Protein AF-A0A3T0I766-F1 (afdb_monomer_lite)

Secondary structure (DSSP, 8-state):
-------GGGBTTEEEEEETTEEEEEETTT-SB--TT---TT--B-HHHHHHHHHHHTTS----------------

Foldseek 3Di:
DPPPPQWPLQAPQWDWDQDPVGIWIDGNVVGDTDDRGDGDPPGDGDPVVVVVSVVVVVPDDDDDDDDDPPPDPPDD

Structure (mmCIF, N/CA/C/O backbone):
data_AF-A0A3T0I766-F1
#
_entry.id   AF-A0A3T0I766-F1
#
loop_
_atom_site.group_PDB
_atom_site.id
_atom_site.type_symbol
_atom_site.label_atom_id
_atom_site.label_alt_id
_atom_site.label_comp_id
_atom_site.label_asym_id
_atom_site.label_entity_id
_atom_site.label_seq_id
_atom_site.pdbx_PDB_ins_code
_atom_site.Cartn_x
_atom_site.Cartn_y
_atom_site.Cartn_z
_atom_site.occupancy
_atom_site.B_iso_or_equiv
_atom_site.auth_seq_id
_atom_site.auth_comp_id
_atom_site.auth_asym_id
_atom_site.auth_atom_id
_atom_site.pdbx_PDB_model_num
ATOM 1 N N . MET A 1 1 ? 25.841 -2.460 1.700 1.00 41.66 1 MET A N 1
ATOM 2 C CA . MET A 1 1 ? 24.721 -2.965 2.526 1.00 41.66 1 MET A CA 1
ATOM 3 C C . MET A 1 1 ? 23.496 -3.130 1.643 1.00 41.66 1 MET A C 1
ATOM 5 O O . MET A 1 1 ? 22.951 -2.126 1.194 1.00 41.66 1 MET A O 1
ATOM 9 N N . MET A 1 2 ? 23.092 -4.367 1.344 1.00 47.62 2 MET A N 1
ATOM 10 C CA . MET A 1 2 ? 21.785 -4.618 0.730 1.00 47.62 2 MET A CA 1
ATOM 11 C C . MET A 1 2 ? 20.725 -4.307 1.777 1.00 47.62 2 MET A C 1
ATOM 13 O O . MET A 1 2 ? 20.680 -4.927 2.832 1.00 47.62 2 MET A O 1
ATOM 17 N N . LYS A 1 3 ? 19.925 -3.273 1.521 1.00 56.28 3 LYS A N 1
ATOM 18 C CA . LYS A 1 3 ? 18.710 -3.045 2.295 1.00 56.28 3 LYS A CA 1
ATOM 19 C C . LYS A 1 3 ? 17.780 -4.194 1.934 1.00 56.28 3 LYS A C 1
ATOM 21 O O . LYS A 1 3 ? 17.357 -4.283 0.784 1.00 56.28 3 LYS A O 1
ATOM 26 N N . ASP A 1 4 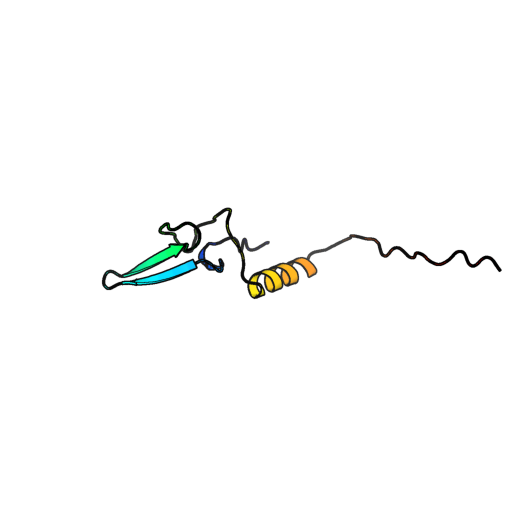? 17.507 -5.084 2.878 1.00 62.28 4 ASP A N 1
ATOM 27 C CA . ASP A 1 4 ? 16.522 -6.143 2.687 1.00 62.28 4 ASP A CA 1
ATOM 28 C C . ASP A 1 4 ? 15.146 -5.494 2.505 1.00 62.28 4 ASP A C 1
ATOM 30 O O . ASP A 1 4 ? 14.434 -5.209 3.465 1.00 62.28 4 ASP A O 1
ATOM 34 N N . PHE A 1 5 ? 14.755 -5.240 1.256 1.00 65.94 5 PHE A N 1
ATOM 35 C CA . PHE A 1 5 ? 13.431 -4.707 0.913 1.00 65.94 5 PHE A CA 1
ATOM 36 C C . PHE A 1 5 ? 12.315 -5.754 1.059 1.00 65.94 5 PHE A C 1
ATOM 38 O O . PHE A 1 5 ? 11.165 -5.490 0.703 1.00 65.94 5 PHE A O 1
ATOM 45 N N . HIS A 1 6 ? 12.648 -6.934 1.589 1.00 70.81 6 HIS A N 1
ATOM 46 C CA . HIS A 1 6 ? 11.758 -8.067 1.799 1.00 70.81 6 HIS A CA 1
ATOM 47 C C . HIS A 1 6 ? 10.865 -7.836 3.020 1.00 70.81 6 HIS A C 1
ATOM 49 O O . HIS A 1 6 ? 11.029 -8.469 4.056 1.00 70.81 6 HIS A O 1
ATOM 55 N N . CYS A 1 7 ? 9.925 -6.903 2.908 1.00 73.25 7 CYS A N 1
ATOM 56 C CA . CYS A 1 7 ? 8.915 -6.640 3.926 1.00 73.25 7 CYS A CA 1
ATOM 57 C C . CYS A 1 7 ? 7.510 -6.655 3.320 1.00 73.25 7 CYS A C 1
ATOM 59 O O . CYS A 1 7 ? 7.298 -6.338 2.149 1.00 73.25 7 CYS A O 1
ATOM 61 N N . CYS A 1 8 ? 6.515 -7.036 4.117 1.00 79.56 8 CYS A N 1
ATOM 62 C CA . CYS A 1 8 ? 5.141 -7.144 3.648 1.00 79.56 8 CYS A CA 1
ATOM 63 C C . CYS A 1 8 ? 4.609 -5.782 3.183 1.00 79.56 8 CYS A C 1
ATOM 65 O O . CYS A 1 8 ? 3.855 -5.741 2.221 1.00 79.56 8 CYS A O 1
ATOM 67 N N . ALA A 1 9 ? 5.072 -4.675 3.773 1.00 76.69 9 ALA A N 1
ATOM 68 C CA . ALA A 1 9 ? 4.693 -3.320 3.369 1.00 76.69 9 ALA A CA 1
ATOM 69 C C . ALA A 1 9 ? 5.060 -2.964 1.911 1.00 76.69 9 ALA A C 1
ATOM 71 O O . ALA A 1 9 ? 4.389 -2.137 1.298 1.00 76.69 9 ALA A O 1
ATOM 72 N N . THR A 1 10 ? 6.099 -3.578 1.332 1.00 78.31 10 THR A N 1
ATOM 73 C CA . THR A 1 10 ? 6.486 -3.370 -0.080 1.00 78.31 10 THR A CA 1
ATOM 74 C C . THR A 1 10 ? 5.810 -4.358 -1.033 1.00 78.31 10 THR A C 1
ATOM 76 O O . THR A 1 10 ? 5.967 -4.254 -2.254 1.00 78.31 10 THR A O 1
ATOM 79 N N . CYS A 1 11 ? 5.042 -5.310 -0.497 1.00 81.62 11 CYS A N 1
ATOM 80 C CA . CYS A 1 11 ? 4.321 -6.302 -1.278 1.00 81.62 11 CYS A CA 1
ATOM 81 C C . CYS A 1 11 ? 3.117 -5.670 -1.979 1.00 81.62 11 CYS A C 1
ATOM 83 O O . CYS A 1 11 ? 2.366 -4.885 -1.400 1.00 81.62 11 CYS A O 1
ATOM 85 N N . ARG A 1 12 ? 2.862 -6.080 -3.223 1.00 83.94 12 ARG A N 1
ATOM 86 C CA . ARG A 1 12 ? 1.671 -5.640 -3.968 1.00 83.94 12 ARG A CA 1
ATOM 87 C C . ARG A 1 12 ? 0.339 -6.098 -3.359 1.00 83.94 12 ARG A C 1
ATOM 89 O O . ARG A 1 12 ? -0.690 -5.539 -3.711 1.00 83.94 12 ARG A O 1
ATOM 96 N N . HIS A 1 13 ? 0.363 -7.125 -2.508 1.00 85.75 13 HIS A N 1
ATOM 97 C CA . HIS A 1 13 ? -0.819 -7.739 -1.889 1.00 85.75 13 HIS A CA 1
ATOM 98 C C . HIS A 1 13 ? -1.111 -7.219 -0.474 1.00 85.75 13 HIS A C 1
ATOM 100 O O . HIS A 1 13 ? -1.998 -7.744 0.198 1.00 85.75 13 HIS A O 1
ATOM 106 N N . PHE A 1 14 ? -0.333 -6.245 -0.004 1.00 85.88 14 PHE A N 1
ATOM 107 C CA . PHE A 1 14 ? -0.530 -5.620 1.295 1.00 85.88 14 PHE A CA 1
ATOM 108 C C . PHE A 1 14 ? -1.726 -4.675 1.250 1.00 85.88 14 PHE A C 1
ATOM 110 O O . PHE A 1 14 ? -1.744 -3.752 0.435 1.00 85.88 14 PHE A O 1
ATOM 117 N N . ASN A 1 15 ? -2.694 -4.906 2.135 1.00 87.75 15 ASN A N 1
ATOM 118 C CA . ASN A 1 15 ? -3.863 -4.057 2.294 1.00 87.75 15 ASN A CA 1
ATOM 119 C C . ASN A 1 15 ? -3.953 -3.491 3.708 1.00 87.75 15 ASN A C 1
ATOM 121 O O . ASN A 1 15 ? -3.558 -4.125 4.690 1.00 87.75 15 ASN A O 1
ATOM 125 N N . VAL A 1 16 ? -4.463 -2.262 3.770 1.00 89.25 16 VAL A N 1
ATOM 126 C CA . VAL A 1 16 ? -4.651 -1.505 5.004 1.00 89.25 16 VAL A CA 1
ATOM 127 C C . VAL A 1 16 ? -6.127 -1.190 5.134 1.00 89.25 16 VAL A C 1
ATOM 129 O O . VAL A 1 16 ? -6.680 -0.451 4.321 1.00 89.25 16 VAL A O 1
ATOM 132 N N . GLU A 1 17 ? -6.742 -1.729 6.173 1.00 89.81 17 GLU A N 1
ATOM 133 C CA . GLU A 1 17 ? -8.118 -1.440 6.532 1.00 89.81 17 GLU A CA 1
ATOM 134 C C . GLU A 1 17 ? -8.135 -0.443 7.681 1.00 89.81 17 GLU A C 1
ATOM 136 O O . GLU A 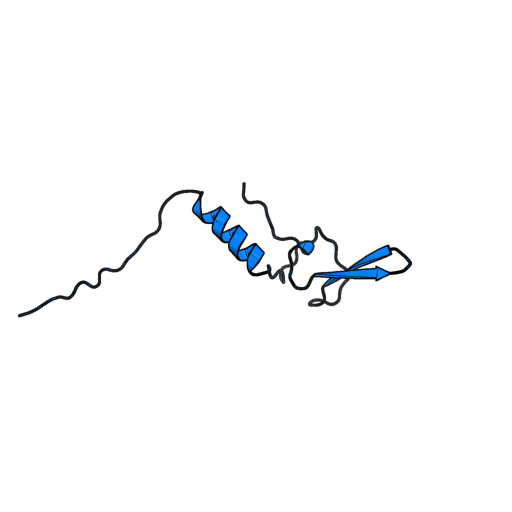1 17 ? -7.576 -0.686 8.751 1.00 89.81 17 GLU A O 1
ATOM 141 N N . LYS A 1 18 ? -8.763 0.709 7.459 1.00 90.06 18 LYS A N 1
ATOM 142 C CA . LYS A 1 18 ? -8.982 1.692 8.518 1.00 90.06 18 LYS A CA 1
ATOM 143 C C . LYS A 1 18 ? -10.333 1.396 9.147 1.00 90.06 18 LYS A C 1
ATOM 145 O O . LYS A 1 18 ? -11.365 1.666 8.543 1.00 90.06 18 LYS A O 1
ATOM 150 N N . THR A 1 19 ? -10.303 0.826 10.339 1.00 89.62 19 THR A N 1
ATOM 151 C CA . THR A 1 19 ? -11.491 0.518 11.137 1.00 89.62 19 THR A CA 1
ATOM 152 C C . THR A 1 19 ? -11.653 1.552 12.250 1.00 89.62 19 THR A C 1
ATOM 154 O O . THR A 1 19 ? -10.719 2.301 12.544 1.00 89.62 19 THR A O 1
ATOM 157 N N . ALA A 1 20 ? -12.823 1.590 12.894 1.00 90.62 20 ALA A N 1
ATOM 158 C CA . ALA A 1 20 ? -13.074 2.479 14.032 1.00 90.62 20 ALA A CA 1
ATOM 159 C C . ALA A 1 20 ? -12.133 2.206 15.227 1.00 90.62 20 ALA A C 1
ATOM 161 O O . ALA A 1 20 ? -11.837 3.113 15.998 1.00 90.62 20 ALA A O 1
ATOM 162 N N . GLU A 1 21 ? -11.631 0.974 15.344 1.00 87.06 21 GLU A N 1
ATOM 163 C CA . GLU A 1 21 ? -10.702 0.528 16.392 1.00 87.06 21 GLU A CA 1
ATOM 164 C C . GLU A 1 21 ? -9.232 0.843 16.060 1.00 87.06 21 GLU A C 1
ATOM 166 O O . GLU A 1 21 ? -8.373 0.820 16.939 1.00 87.06 21 GLU A O 1
ATOM 171 N N . GLY A 1 22 ? -8.922 1.139 14.792 1.00 88.44 22 GLY A N 1
ATOM 172 C CA . GLY A 1 22 ? -7.567 1.421 14.329 1.00 88.44 22 GLY A CA 1
ATOM 173 C C . GLY A 1 22 ? -7.271 0.899 12.923 1.00 88.44 22 GLY A C 1
ATOM 174 O O . GLY A 1 22 ? -8.155 0.470 12.177 1.00 88.44 22 GLY A O 1
ATOM 175 N N . ALA A 1 23 ? -5.995 0.944 12.543 1.00 88.94 23 ALA A N 1
ATOM 176 C CA . ALA A 1 23 ? -5.523 0.406 11.271 1.00 88.94 23 ALA A CA 1
ATOM 177 C C . ALA A 1 23 ? -5.211 -1.093 11.405 1.00 88.94 23 ALA A C 1
ATOM 179 O O . ALA A 1 23 ? -4.268 -1.465 12.107 1.00 88.94 23 ALA A O 1
ATOM 180 N N . LYS A 1 24 ? -5.971 -1.936 10.702 1.00 88.31 24 LYS A N 1
ATOM 181 C CA . LYS A 1 24 ? -5.668 -3.358 10.522 1.00 88.31 24 LYS A CA 1
ATOM 182 C C . LYS A 1 24 ? -4.925 -3.557 9.213 1.00 88.31 24 LYS A C 1
ATOM 184 O O . LYS A 1 24 ? -5.196 -2.901 8.206 1.00 88.31 24 LYS A O 1
ATOM 189 N N . TYR A 1 25 ? -3.964 -4.464 9.229 1.00 89.25 25 TYR A N 1
ATOM 190 C CA . TYR A 1 25 ? -3.152 -4.773 8.063 1.00 89.25 25 TYR A CA 1
ATOM 191 C C . TYR A 1 25 ? -3.346 -6.239 7.733 1.00 89.25 25 TYR A C 1
ATOM 193 O O . TYR A 1 25 ? -3.203 -7.092 8.603 1.00 89.25 25 TYR A O 1
ATOM 201 N N . PHE A 1 26 ? -3.630 -6.556 6.478 1.00 90.19 26 PHE A N 1
ATOM 202 C CA . PHE A 1 26 ? -3.829 -7.940 6.064 1.00 90.19 26 PHE A CA 1
ATOM 203 C C . PHE A 1 26 ? -3.246 -8.191 4.675 1.00 90.19 26 PHE A C 1
ATOM 205 O O . PHE A 1 26 ? -3.012 -7.276 3.879 1.00 90.19 26 PHE A O 1
ATOM 212 N N . CYS A 1 27 ? -2.948 -9.457 4.396 1.00 86.31 27 CYS A N 1
ATOM 213 C CA . CYS A 1 27 ? -2.453 -9.888 3.098 1.00 86.31 27 CYS A CA 1
ATOM 214 C C . CYS A 1 27 ? -3.608 -10.470 2.286 1.00 86.31 27 CYS A C 1
ATOM 216 O O . CYS A 1 27 ? -4.086 -11.552 2.609 1.00 86.31 27 CYS A O 1
ATOM 218 N N . SER A 1 28 ? -4.009 -9.831 1.186 1.00 84.62 28 SER A N 1
ATOM 219 C CA . SER A 1 28 ? -5.100 -10.357 0.344 1.00 84.62 28 SER A CA 1
ATOM 220 C C . SER A 1 28 ? -4.772 -11.668 -0.359 1.00 84.62 28 SER A C 1
ATOM 222 O O . SER A 1 28 ? -5.674 -12.343 -0.835 1.00 84.62 28 SER A O 1
ATOM 224 N N . ARG A 1 29 ? -3.490 -12.037 -0.443 1.00 84.12 29 ARG A N 1
ATOM 225 C CA . ARG A 1 29 ? -3.076 -13.316 -1.025 1.00 84.12 29 ARG A CA 1
ATOM 226 C C . ARG A 1 29 ? -3.258 -14.479 -0.055 1.00 84.12 29 ARG A C 1
ATOM 228 O O . ARG A 1 29 ? -3.648 -15.556 -0.480 1.00 84.12 29 ARG A O 1
ATOM 235 N N . LEU A 1 30 ? -2.894 -14.273 1.209 1.00 83.50 30 LEU A N 1
ATOM 236 C CA . LEU A 1 30 ? -2.922 -15.330 2.221 1.00 83.50 30 LEU A CA 1
ATOM 237 C C . LEU A 1 30 ? -4.211 -15.300 3.054 1.00 83.50 30 LEU A C 1
ATOM 239 O O . LEU A 1 30 ? -4.575 -16.320 3.615 1.00 83.50 30 LEU A O 1
ATOM 243 N N . GLY A 1 31 ? -4.889 -14.152 3.134 1.00 85.25 31 GLY A N 1
ATOM 244 C CA . GLY A 1 31 ? -6.105 -13.969 3.928 1.00 85.25 31 GLY A CA 1
ATOM 245 C C . GLY A 1 31 ? -5.865 -13.768 5.426 1.00 85.25 31 GLY A C 1
ATOM 246 O O . GLY A 1 31 ? -6.819 -13.803 6.190 1.00 85.25 31 GLY A O 1
ATOM 247 N N . TYR A 1 32 ? -4.617 -13.550 5.857 1.00 84.88 32 TYR A N 1
ATOM 248 C CA . TYR A 1 32 ? -4.271 -13.375 7.273 1.00 84.88 32 TYR A CA 1
ATOM 249 C C . TYR A 1 32 ? -3.881 -11.938 7.604 1.00 84.88 32 TYR A C 1
ATOM 251 O O . TYR A 1 32 ? -3.330 -11.207 6.767 1.00 84.88 32 TYR A O 1
ATOM 259 N N . GLU A 1 33 ? -4.121 -11.572 8.862 1.00 86.31 33 GLU A N 1
ATOM 260 C CA . GLU A 1 33 ? -3.626 -10.337 9.456 1.00 86.31 33 GLU A CA 1
ATOM 261 C C . GLU A 1 33 ? -2.087 -10.358 9.472 1.00 86.31 33 GLU A C 1
ATOM 263 O O . GLU A 1 33 ? -1.445 -11.356 9.805 1.00 86.31 33 GLU A O 1
ATOM 268 N N . THR A 1 34 ? -1.480 -9.267 9.024 1.00 85.00 34 THR A N 1
ATOM 269 C CA . THR A 1 34 ? -0.036 -9.143 8.818 1.00 85.00 34 THR A CA 1
ATOM 270 C C . THR A 1 34 ? 0.487 -7.881 9.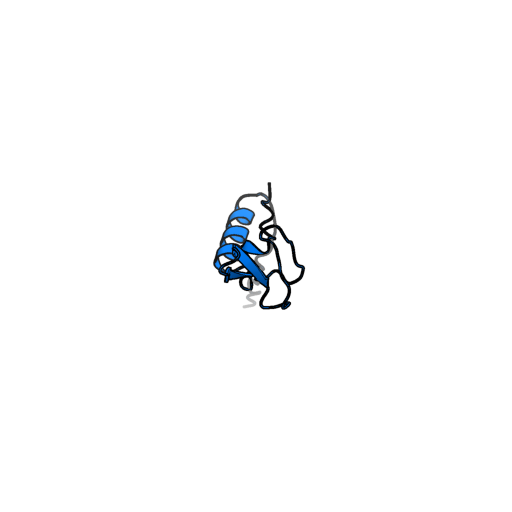488 1.00 85.00 34 THR A C 1
ATOM 272 O O . THR A 1 34 ? -0.278 -7.032 9.924 1.00 85.00 34 THR A O 1
ATOM 275 N N . LYS A 1 35 ? 1.806 -7.725 9.585 1.00 83.38 35 LYS A N 1
ATOM 276 C CA . LYS A 1 35 ? 2.432 -6.479 10.036 1.00 83.38 35 LYS A CA 1
ATOM 277 C C . LYS A 1 35 ? 3.397 -5.969 8.978 1.00 83.38 35 LYS A C 1
ATOM 279 O O . LYS A 1 35 ? 3.953 -6.727 8.186 1.00 83.38 35 LYS A O 1
ATOM 284 N N . THR A 1 36 ? 3.633 -4.663 8.981 1.00 79.31 36 THR A N 1
ATOM 285 C CA . THR A 1 36 ? 4.506 -3.977 8.012 1.00 79.31 36 THR A CA 1
ATOM 286 C C . THR A 1 36 ? 5.932 -4.540 7.964 1.00 79.31 36 THR A C 1
ATOM 288 O O . THR A 1 36 ? 6.558 -4.524 6.906 1.00 79.31 36 THR A O 1
ATOM 291 N N . HIS A 1 37 ? 6.420 -5.087 9.081 1.00 80.12 37 HIS A N 1
ATOM 292 C CA . HIS A 1 37 ? 7.756 -5.671 9.231 1.00 80.12 37 HIS A CA 1
ATOM 293 C C . HIS A 1 37 ? 7.831 -7.181 8.939 1.00 80.12 37 HIS A C 1
ATOM 295 O O . HIS A 1 37 ? 8.913 -7.759 9.025 1.00 80.12 37 HIS A O 1
ATOM 301 N N . TYR A 1 38 ? 6.718 -7.843 8.610 1.00 81.44 38 TYR A N 1
ATOM 302 C CA . TYR A 1 38 ? 6.723 -9.287 8.358 1.00 81.44 38 TYR A CA 1
ATOM 303 C C . TYR A 1 38 ? 7.352 -9.623 7.009 1.00 81.44 38 TYR A C 1
ATOM 305 O O . TYR A 1 38 ? 7.204 -8.880 6.038 1.00 81.44 38 TYR A O 1
ATOM 313 N N . LYS A 1 39 ? 8.032 -10.770 6.941 1.00 77.88 39 LYS A N 1
ATOM 314 C CA . LYS A 1 39 ? 8.655 -11.294 5.723 1.00 77.88 39 LYS A CA 1
ATOM 315 C C . LYS A 1 39 ? 7.935 -12.577 5.324 1.00 77.88 39 LYS A C 1
ATOM 317 O O . LYS A 1 39 ? 8.028 -13.576 6.026 1.00 77.88 39 LYS A O 1
ATOM 322 N N . PHE A 1 40 ? 7.192 -12.547 4.221 1.00 74.06 40 PHE A N 1
ATOM 323 C CA . PHE A 1 40 ? 6.518 -13.739 3.699 1.00 74.06 40 PHE A CA 1
ATOM 324 C C . PHE A 1 40 ? 7.294 -14.332 2.531 1.00 74.06 40 PHE A C 1
ATOM 326 O O . PHE A 1 40 ? 7.846 -13.598 1.713 1.00 74.06 40 PHE A O 1
ATOM 333 N N . ASN A 1 41 ? 7.234 -15.655 2.385 1.00 72.69 41 ASN A N 1
ATOM 334 C CA . ASN A 1 41 ? 7.779 -16.344 1.211 1.00 72.69 41 ASN A CA 1
ATOM 335 C C . ASN A 1 41 ? 7.008 -16.004 -0.073 1.00 72.69 41 ASN A C 1
ATOM 337 O O . ASN A 1 41 ? 7.570 -16.032 -1.159 1.00 72.69 41 ASN A O 1
ATOM 341 N N . CYS A 1 42 ? 5.735 -15.609 0.037 1.00 76.56 42 CYS A N 1
ATOM 342 C CA . CYS A 1 42 ? 4.927 -15.160 -1.099 1.00 76.56 42 CYS A CA 1
ATOM 343 C C . CYS A 1 42 ? 5.165 -13.686 -1.487 1.00 76.56 42 CYS A C 1
ATOM 345 O O . CYS A 1 42 ? 4.317 -13.080 -2.150 1.00 76.56 42 CYS A O 1
ATOM 347 N N . TRP A 1 43 ? 6.245 -13.069 -1.000 1.00 77.88 43 TRP A N 1
ATOM 348 C CA . TRP A 1 43 ? 6.534 -11.660 -1.239 1.00 77.88 43 TRP A CA 1
ATOM 349 C C . TRP A 1 43 ? 6.756 -11.396 -2.729 1.00 77.88 43 TRP A C 1
ATOM 351 O O . TRP A 1 43 ? 7.627 -11.984 -3.362 1.00 77.88 43 TRP A O 1
ATOM 361 N N . SER A 1 44 ? 5.939 -10.499 -3.281 1.00 77.19 44 SER A N 1
ATOM 362 C CA . SER A 1 44 ? 5.999 -10.088 -4.680 1.00 77.19 44 SER A CA 1
ATOM 363 C C . SER A 1 44 ? 6.145 -8.563 -4.731 1.00 77.19 44 SER A C 1
ATOM 365 O O . SER A 1 44 ? 5.162 -7.846 -4.471 1.00 77.19 44 SER A O 1
ATOM 367 N N . PRO A 1 45 ? 7.365 -8.047 -4.981 1.00 75.50 45 PRO A N 1
ATOM 368 C CA . PRO A 1 45 ? 7.602 -6.614 -5.059 1.00 75.50 45 PRO A CA 1
ATOM 369 C C . PRO A 1 45 ? 6.863 -6.017 -6.254 1.00 75.50 45 PRO A C 1
ATOM 371 O O . PRO A 1 45 ? 6.725 -6.640 -7.308 1.00 75.50 45 PRO A O 1
ATOM 374 N N . LYS A 1 46 ? 6.412 -4.767 -6.112 1.00 73.38 46 LYS A N 1
ATOM 375 C CA . LYS A 1 46 ? 5.938 -3.989 -7.264 1.00 73.38 46 LYS A CA 1
ATOM 376 C C . LYS A 1 46 ? 7.091 -3.758 -8.239 1.00 73.38 46 LYS A C 1
ATOM 378 O O . LYS A 1 46 ? 8.243 -3.637 -7.828 1.00 73.38 46 LYS A O 1
ATOM 383 N N . GLU A 1 47 ? 6.770 -3.603 -9.518 1.00 77.50 47 GLU A N 1
ATOM 384 C CA . GLU A 1 47 ? 7.759 -3.397 -10.583 1.00 77.50 47 GLU A CA 1
ATOM 385 C C . GLU A 1 47 ? 8.711 -2.221 -10.291 1.00 77.50 47 GLU A C 1
ATOM 387 O O . GLU A 1 47 ? 9.914 -2.313 -10.512 1.00 77.50 47 GLU A O 1
ATOM 392 N N . ASN A 1 48 ? 8.200 -1.146 -9.684 1.00 75.31 48 ASN A N 1
ATOM 393 C CA . ASN A 1 48 ? 9.010 -0.001 -9.257 1.00 75.31 48 ASN A CA 1
ATOM 394 C C . ASN A 1 48 ? 10.052 -0.376 -8.189 1.00 75.31 48 ASN A C 1
ATOM 396 O O . ASN A 1 48 ? 11.181 0.104 -8.235 1.00 75.31 48 ASN A O 1
ATOM 400 N N . VAL A 1 49 ? 9.699 -1.258 -7.250 1.00 75.06 49 VAL A N 1
ATOM 401 C CA . VAL A 1 49 ? 10.617 -1.766 -6.218 1.00 75.06 49 VAL A CA 1
ATOM 402 C C . VAL A 1 49 ? 11.651 -2.693 -6.854 1.00 75.06 49 VAL A C 1
ATOM 404 O O . VAL A 1 49 ? 12.837 -2.547 -6.580 1.00 75.06 49 VAL A O 1
ATOM 407 N N . ALA A 1 50 ? 11.234 -3.568 -7.774 1.00 73.75 50 ALA A N 1
ATOM 408 C CA . ALA A 1 50 ? 12.149 -4.423 -8.531 1.00 73.75 50 ALA A CA 1
ATOM 409 C C . ALA A 1 50 ? 13.165 -3.598 -9.346 1.00 73.75 50 ALA A C 1
ATOM 411 O O . ALA A 1 50 ? 14.360 -3.886 -9.315 1.00 73.75 50 ALA A O 1
ATOM 412 N N . LYS A 1 51 ? 12.724 -2.512 -9.998 1.00 77.88 51 LYS A N 1
ATOM 413 C CA . LYS A 1 51 ? 13.602 -1.564 -10.709 1.00 77.88 51 LYS A CA 1
ATOM 414 C C . LYS A 1 51 ? 14.606 -0.895 -9.770 1.00 77.88 51 LYS A C 1
ATOM 416 O O . LYS A 1 51 ? 15.775 -0.782 -10.124 1.00 77.88 51 LYS A O 1
ATOM 421 N N . LEU A 1 52 ? 14.183 -0.481 -8.575 1.00 74.06 52 LEU A N 1
ATOM 422 C CA . LEU A 1 52 ? 15.071 0.106 -7.563 1.00 74.06 52 LEU A CA 1
ATOM 4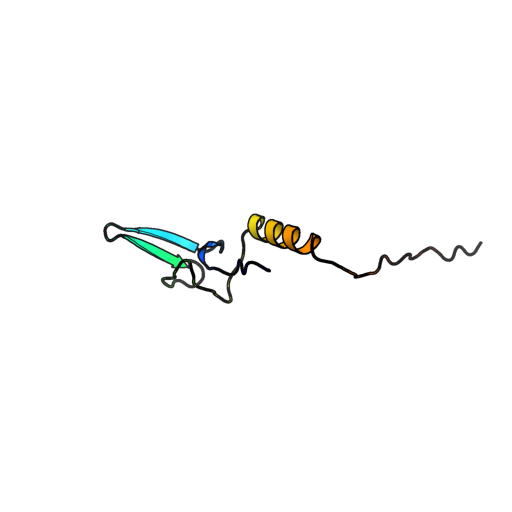23 C C . LEU A 1 52 ? 16.102 -0.901 -7.036 1.00 74.06 52 LEU A C 1
ATOM 425 O O . LEU A 1 52 ? 17.262 -0.535 -6.853 1.00 74.06 52 LEU A O 1
ATOM 429 N N . MET A 1 53 ? 15.708 -2.164 -6.852 1.00 72.12 53 MET A N 1
ATOM 430 C CA . MET A 1 53 ? 16.631 -3.241 -6.483 1.00 72.12 53 MET A CA 1
ATOM 431 C C . MET A 1 53 ? 17.672 -3.468 -7.583 1.00 72.12 53 MET A C 1
ATOM 433 O O . MET A 1 53 ? 18.866 -3.479 -7.294 1.00 72.12 53 MET A O 1
ATOM 437 N N . ASN A 1 54 ? 17.243 -3.529 -8.847 1.00 66.38 54 ASN A N 1
ATOM 438 C CA . ASN A 1 54 ? 18.142 -3.685 -9.993 1.00 66.38 54 ASN A CA 1
ATOM 439 C C . ASN A 1 54 ? 19.122 -2.502 -10.136 1.00 66.38 54 ASN A C 1
ATOM 441 O O . ASN A 1 54 ? 20.307 -2.682 -10.409 1.00 66.38 54 ASN A O 1
ATOM 445 N N . LYS A 1 55 ? 18.657 -1.277 -9.853 1.00 64.31 55 LYS A N 1
ATOM 446 C CA . LYS A 1 55 ? 19.494 -0.064 -9.853 1.00 64.31 55 LYS A CA 1
ATOM 447 C C . LYS A 1 55 ? 20.552 -0.056 -8.743 1.00 64.31 55 LYS A C 1
ATOM 449 O O . LYS A 1 55 ? 21.599 0.561 -8.910 1.00 64.31 55 LYS A O 1
ATOM 454 N N . GLY A 1 56 ? 20.284 -0.724 -7.619 1.00 56.09 56 GLY A N 1
ATOM 455 C CA . GLY A 1 56 ? 21.248 -0.911 -6.533 1.00 56.09 56 GLY A CA 1
ATOM 456 C C . GLY A 1 56 ? 22.317 -1.964 -6.841 1.00 56.09 56 GLY A C 1
ATOM 457 O O . GLY A 1 56 ? 23.446 -1.830 -6.374 1.00 56.09 56 GLY A O 1
ATOM 458 N N . ILE A 1 57 ? 21.986 -2.971 -7.657 1.00 56.44 57 ILE A N 1
ATOM 459 C CA . ILE A 1 57 ? 22.913 -4.041 -8.061 1.00 56.44 57 ILE A CA 1
ATOM 460 C C . ILE A 1 57 ? 23.978 -3.508 -9.032 1.00 56.44 57 ILE A C 1
ATOM 462 O O . ILE A 1 57 ? 25.144 -3.872 -8.910 1.00 56.44 57 ILE A O 1
ATOM 466 N N . SER A 1 58 ? 23.637 -2.563 -9.917 1.00 50.66 58 SER A N 1
ATOM 467 C CA . SER A 1 58 ? 24.577 -2.063 -10.938 1.00 50.66 58 SER A CA 1
ATOM 468 C C . SER A 1 58 ? 25.772 -1.250 -10.405 1.00 50.66 58 SER A C 1
ATOM 470 O O . SER A 1 58 ? 26.634 -0.876 -11.198 1.00 50.66 58 SER A O 1
ATOM 472 N N . LYS A 1 59 ? 25.842 -0.931 -9.104 1.00 51.03 59 LYS A N 1
ATOM 473 C CA . LYS A 1 59 ? 26.945 -0.134 -8.531 1.00 51.03 59 LYS A CA 1
ATOM 474 C C . LYS A 1 59 ? 27.900 -0.917 -7.630 1.00 51.03 59 LYS A C 1
ATOM 476 O O . LYS A 1 59 ? 28.817 -0.310 -7.087 1.00 51.03 59 LYS A O 1
ATOM 481 N N . ASN A 1 60 ? 27.729 -2.232 -7.482 1.00 44.69 60 ASN A N 1
ATOM 482 C CA . ASN A 1 60 ? 28.644 -3.054 -6.691 1.00 44.69 60 ASN A CA 1
ATOM 483 C C . ASN A 1 60 ? 29.294 -4.151 -7.550 1.00 44.69 60 ASN A C 1
ATOM 485 O O . ASN A 1 60 ? 28.858 -5.291 -7.531 1.00 44.69 60 ASN A O 1
ATOM 489 N N . ASN A 1 61 ? 30.340 -3.736 -8.272 1.00 51.59 61 ASN A N 1
ATOM 490 C CA . ASN A 1 61 ? 31.553 -4.476 -8.635 1.00 51.59 61 ASN A CA 1
ATOM 491 C C . ASN A 1 61 ? 31.474 -5.847 -9.348 1.00 51.59 61 ASN A C 1
ATOM 493 O O . ASN A 1 61 ? 31.015 -6.837 -8.797 1.00 51.59 61 ASN A O 1
ATOM 497 N N . ASN A 1 62 ? 32.195 -5.883 -10.478 1.00 50.03 62 ASN A N 1
ATOM 498 C CA . ASN A 1 62 ? 33.000 -6.996 -10.998 1.00 50.03 62 ASN A CA 1
ATOM 499 C C . ASN A 1 62 ? 32.287 -8.233 -11.579 1.00 50.03 62 ASN A C 1
ATOM 501 O O . ASN A 1 62 ? 31.953 -9.169 -10.867 1.00 50.03 62 ASN A O 1
ATOM 505 N N . GLY A 1 63 ? 32.262 -8.278 -12.919 1.00 52.84 63 GLY A N 1
ATOM 506 C CA . GLY A 1 63 ? 32.546 -9.488 -13.700 1.00 52.84 63 GLY A CA 1
ATOM 507 C C . GLY A 1 63 ? 31.422 -10.513 -13.872 1.00 52.84 63 GLY A C 1
ATOM 508 O O . GLY A 1 63 ? 31.224 -11.357 -13.013 1.00 52.84 63 GLY A 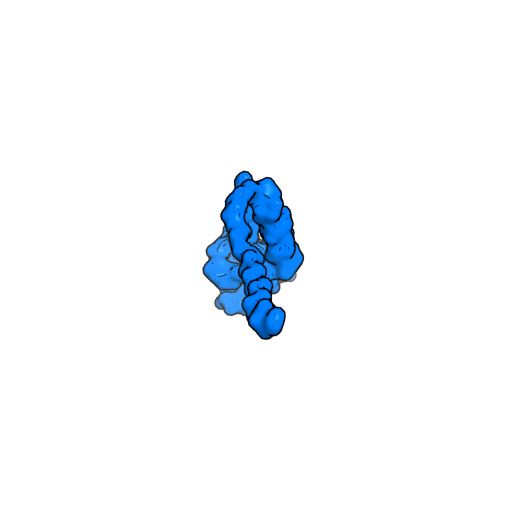O 1
ATOM 509 N N . LEU A 1 64 ? 30.776 -10.484 -15.042 1.00 47.44 64 LEU A N 1
ATOM 510 C CA . LEU A 1 64 ? 30.285 -11.622 -15.850 1.00 47.44 64 LEU A CA 1
ATOM 511 C C . LEU A 1 64 ? 29.574 -10.979 -17.061 1.00 47.44 64 LEU A C 1
ATOM 513 O O . LEU A 1 64 ? 28.692 -10.154 -16.862 1.00 47.44 64 LEU A O 1
ATOM 517 N N . GLY A 1 65 ? 29.902 -11.192 -18.331 1.00 47.06 65 GLY A N 1
ATOM 518 C CA . GLY A 1 65 ? 30.563 -12.309 -18.991 1.00 47.06 65 GLY A CA 1
ATOM 519 C C . GLY A 1 65 ? 29.667 -12.750 -20.158 1.00 47.06 65 GLY A C 1
ATOM 520 O O . GLY A 1 65 ? 28.491 -13.010 -19.938 1.00 47.06 65 GLY A O 1
ATOM 521 N N . MET A 1 66 ? 30.254 -12.842 -21.357 1.00 44.88 66 MET A N 1
ATOM 522 C CA . MET A 1 66 ? 29.722 -13.411 -22.611 1.00 44.88 66 MET A CA 1
ATOM 523 C C . MET A 1 66 ? 28.760 -12.565 -23.463 1.00 44.88 66 MET A C 1
ATOM 525 O O . MET A 1 66 ? 27.546 -12.746 -23.451 1.00 44.88 66 MET A O 1
ATOM 529 N N . PHE A 1 67 ? 29.347 -11.749 -24.345 1.00 50.53 67 PHE A N 1
ATOM 530 C CA . PHE A 1 67 ? 28.842 -11.655 -25.715 1.00 50.53 67 PHE A CA 1
ATOM 531 C C . PHE A 1 67 ? 29.509 -12.771 -26.523 1.00 50.53 67 PHE A C 1
ATOM 533 O O . PHE A 1 67 ? 30.734 -12.820 -26.627 1.00 50.53 67 PHE A O 1
ATOM 540 N N . ASN A 1 68 ? 28.697 -13.696 -27.033 1.00 57.41 68 ASN A N 1
ATOM 541 C CA . ASN A 1 68 ? 29.113 -14.638 -28.061 1.00 57.41 68 ASN A CA 1
ATOM 542 C C . ASN A 1 68 ? 29.235 -13.848 -29.362 1.00 57.41 68 ASN A C 1
ATOM 544 O O . ASN A 1 68 ? 28.216 -13.497 -29.955 1.00 57.41 68 ASN A O 1
ATOM 548 N N . ASN A 1 69 ? 30.459 -13.579 -29.805 1.00 54.06 69 ASN A N 1
ATOM 549 C CA . ASN A 1 69 ? 30.673 -13.253 -31.205 1.00 54.06 69 ASN A CA 1
ATOM 550 C C . ASN A 1 69 ? 30.667 -14.574 -31.969 1.00 54.06 69 ASN A C 1
ATOM 552 O O . ASN A 1 69 ? 31.684 -15.253 -32.102 1.00 54.06 69 ASN A O 1
ATOM 556 N N . SER A 1 70 ? 29.476 -14.963 -32.410 1.00 57.50 70 SER A N 1
ATOM 557 C CA . SER A 1 70 ? 29.314 -15.823 -33.574 1.00 57.50 70 SER A CA 1
ATOM 558 C C . SER A 1 70 ? 29.663 -14.986 -34.804 1.00 57.50 70 SER A C 1
ATOM 560 O O . SER A 1 70 ? 28.767 -14.533 -35.504 1.00 57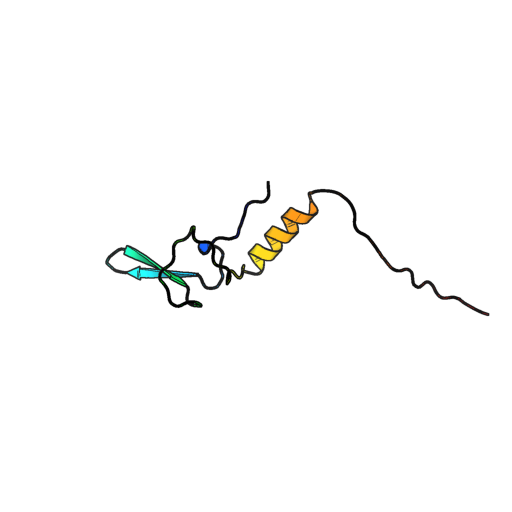.50 70 SER A O 1
ATOM 562 N N . ASP A 1 71 ? 30.952 -14.723 -35.019 1.00 59.09 71 ASP A N 1
ATOM 563 C CA . ASP A 1 71 ? 31.414 -14.118 -36.265 1.00 59.09 71 ASP A CA 1
ATOM 564 C C . ASP A 1 71 ? 31.756 -15.241 -37.245 1.00 59.09 71 ASP A C 1
ATOM 566 O O . ASP A 1 71 ? 32.791 -15.901 -37.161 1.00 59.09 71 ASP A O 1
ATOM 570 N N . ASP A 1 72 ? 30.773 -15.465 -38.111 1.00 58.28 72 ASP A N 1
ATOM 571 C CA . ASP A 1 72 ? 30.805 -16.059 -39.440 1.00 58.28 72 ASP A CA 1
ATOM 572 C C . ASP A 1 72 ? 32.180 -16.505 -39.966 1.00 58.28 72 ASP A C 1
ATOM 574 O O . ASP A 1 72 ? 33.007 -15.712 -40.426 1.00 58.28 72 ASP A O 1
ATOM 578 N N . GLU A 1 73 ? 32.341 -17.824 -40.041 1.00 56.78 73 GLU A N 1
ATOM 579 C CA . GLU A 1 73 ? 33.267 -18.508 -40.936 1.00 56.78 73 GLU A CA 1
ATOM 580 C C . GLU A 1 73 ? 32.843 -18.226 -42.393 1.00 56.78 73 GLU A C 1
ATOM 582 O O . GLU A 1 73 ? 32.130 -18.999 -43.034 1.00 56.78 73 GLU A O 1
ATOM 587 N N . LYS A 1 74 ? 33.234 -17.055 -42.916 1.00 61.19 74 LYS A N 1
ATOM 588 C CA . LYS A 1 74 ? 33.111 -16.716 -44.339 1.00 61.19 74 LYS A CA 1
ATOM 589 C C . LYS A 1 74 ? 34.131 -17.523 -45.133 1.00 61.19 74 LYS A C 1
ATOM 591 O O . LYS A 1 74 ? 35.250 -17.083 -45.375 1.00 61.19 74 LYS A O 1
ATOM 596 N N . ASN A 1 75 ? 33.701 -18.711 -45.529 1.00 55.38 75 ASN A N 1
ATOM 597 C CA . ASN A 1 75 ? 34.274 -19.481 -46.619 1.00 55.38 75 ASN A CA 1
ATOM 598 C C . ASN A 1 75 ? 33.800 -18.868 -47.950 1.00 55.38 75 ASN A C 1
ATOM 600 O O . ASN A 1 75 ? 32.618 -18.982 -48.282 1.00 55.38 75 ASN A O 1
ATOM 604 N N . ALA A 1 76 ? 34.693 -18.171 -48.659 1.00 55.50 76 ALA A N 1
ATOM 605 C CA . ALA A 1 76 ? 34.593 -17.865 -50.091 1.00 55.50 76 ALA A CA 1
ATOM 606 C C . ALA A 1 76 ? 35.961 -17.436 -50.636 1.00 55.50 76 ALA A C 1
ATOM 608 O O . ALA A 1 76 ? 36.551 -16.499 -50.052 1.00 55.50 76 ALA A O 1
#

Radius of gyration: 21.36 Å; chains: 1; bounding box: 48×22×66 Å

Sequence (76 aa):
MMKDFHCCATCRHFNVEKTAEGAKYFCSRLGYETKTHYKFNCWSPKENVAKLMNKGISKNNNGLGMFNNSDDEKNA

Organism: NCBI:txid1193713

pLDDT: mean 71.62, std 14.5, range [41.66, 90.62]